Protein AF-A0A4Q6ARC6-F1 (afdb_monomer_lite)

pLDDT: mean 85.33, std 14.85, range [40.41, 97.12]

Sequence (135 aa):
MRYPRLFTILACLGWLQSCDRPECRNTNPIFTQFAPETKEYKTELAKRLRAENPEHLRYWFDKEIPGKAVETYELFVQGDSLCAKIIVDNKSDKTGLGKIGGYSGAELKGAVIRENEDNPSEPFFILEQVTEVID

Radius of gyration: 20.02 Å; chains: 1; bounding box: 41×65×56 Å

Secondary structure (DSSP, 8-state):
--------------------PPP-----HHHHHS-TTSHHHHHHHHHHHHHS-GGG-EEEEEEE-TT-SS-EEEEEEE-SS-EEEEEEEE-SS---TTSSS--TT-EEET-EEEEETT-TTS-EEEEEE-SEEE-

Foldseek 3Di:
DDDDDDDDPDDPPPPPPPLADPDDDAPDVQQVVDDQQDQSNQLVVVVVCVVFDPVQKWKFFAAWDPPDPATKTWIFIDGPRDTHIHIAGEPEPDPDCHPPDDGHRKIQAPWDKDWDPPCPSGTHIYGHYGDDTGD

Structure (mmCIF, N/CA/C/O backbone):
data_AF-A0A4Q6ARC6-F1
#
_entry.id   AF-A0A4Q6ARC6-F1
#
loop_
_atom_site.group_PDB
_atom_site.id
_atom_site.type_symbol
_atom_site.label_atom_id
_atom_site.label_alt_id
_atom_site.label_comp_id
_atom_site.label_asym_id
_atom_site.label_entity_id
_atom_site.label_seq_id
_atom_site.pdbx_PDB_ins_code
_atom_site.Cartn_x
_atom_site.Cartn_y
_atom_site.Cartn_z
_atom_site.occupancy
_atom_site.B_iso_or_equiv
_atom_site.auth_seq_id
_atom_site.auth_comp_id
_atom_site.auth_asym_id
_atom_site.auth_atom_id
_atom_site.pdbx_PDB_model_num
ATOM 1 N N . MET A 1 1 ? -25.111 -52.206 39.559 1.00 40.41 1 MET A N 1
ATOM 2 C CA . MET A 1 1 ? -23.839 -51.507 39.257 1.00 40.41 1 MET A CA 1
ATOM 3 C C . MET A 1 1 ? -23.732 -51.475 37.732 1.00 40.41 1 MET A C 1
ATOM 5 O O . MET A 1 1 ? -23.461 -52.511 37.160 1.00 40.41 1 MET A O 1
ATOM 9 N N . ARG A 1 2 ? -24.227 -50.500 36.959 1.00 51.19 2 ARG A N 1
ATOM 10 C CA . ARG A 1 2 ? -24.161 -49.024 36.959 1.00 51.19 2 ARG A CA 1
ATOM 11 C C . ARG A 1 2 ? -22.772 -48.458 36.659 1.00 51.19 2 ARG A C 1
ATOM 13 O O . ARG A 1 2 ? -22.220 -47.804 37.524 1.00 51.19 2 ARG A O 1
ATOM 20 N N . TYR A 1 3 ? -22.294 -48.656 35.426 1.00 54.53 3 TYR A N 1
ATOM 21 C CA . TYR A 1 3 ? -21.362 -47.736 34.755 1.00 54.53 3 TYR A CA 1
ATOM 22 C C . TYR A 1 3 ? -21.554 -47.797 33.225 1.00 54.53 3 TYR A C 1
ATOM 24 O O . TYR A 1 3 ? -21.028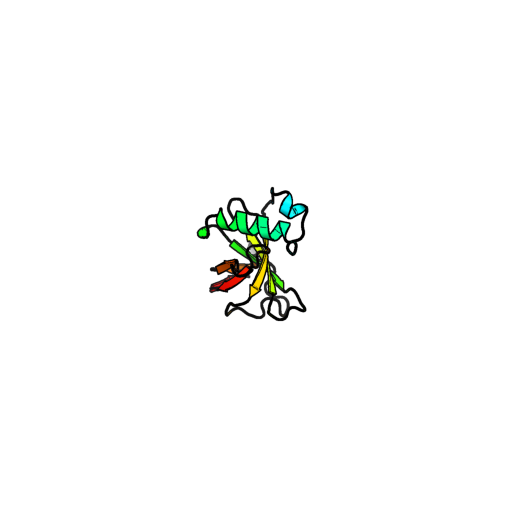 -48.714 32.598 1.00 54.53 3 TYR A O 1
ATOM 32 N N . PRO A 1 4 ? -22.256 -46.851 32.576 1.00 47.06 4 PRO A N 1
ATOM 33 C CA . PRO A 1 4 ? -21.983 -46.575 31.177 1.00 47.06 4 PRO A CA 1
ATOM 34 C C . PRO A 1 4 ? -20.791 -45.611 31.119 1.00 47.06 4 PRO A C 1
ATOM 36 O O . PRO A 1 4 ? -20.892 -44.443 31.489 1.00 47.06 4 PRO A O 1
ATOM 39 N N . ARG A 1 5 ? -19.634 -46.130 30.701 1.00 57.25 5 ARG A N 1
ATOM 40 C CA . ARG A 1 5 ? -18.482 -45.339 30.257 1.00 57.25 5 ARG A CA 1
ATOM 41 C C . ARG A 1 5 ? -18.586 -45.166 28.739 1.00 57.25 5 ARG A C 1
ATOM 43 O O . ARG A 1 5 ? -18.139 -46.025 27.994 1.00 57.25 5 ARG A O 1
ATOM 50 N N . LEU A 1 6 ? -19.182 -44.063 28.309 1.00 49.81 6 LEU A N 1
ATOM 51 C CA . LEU A 1 6 ? -18.950 -43.416 27.013 1.00 49.81 6 LEU A CA 1
ATOM 52 C C . LEU A 1 6 ? -18.900 -41.921 27.361 1.00 49.81 6 LEU A C 1
ATOM 54 O O . LEU A 1 6 ? -19.918 -41.346 27.718 1.00 49.81 6 LEU A O 1
ATOM 58 N N . PHE A 1 7 ? -17.737 -41.326 27.634 1.00 53.84 7 PHE A N 1
ATOM 59 C CA . PHE A 1 7 ? -16.758 -40.873 26.640 1.00 53.84 7 PHE A CA 1
ATOM 60 C C . PHE A 1 7 ? -17.424 -40.156 25.455 1.00 53.84 7 PHE A C 1
ATOM 62 O O . PHE A 1 7 ? -17.442 -40.662 24.342 1.00 53.84 7 PHE A O 1
ATOM 69 N N . THR A 1 8 ? -17.942 -38.951 25.708 1.00 57.62 8 THR A N 1
ATOM 70 C CA . THR A 1 8 ? -18.177 -37.951 24.655 1.00 57.62 8 THR A CA 1
ATOM 71 C C . THR A 1 8 ? -17.611 -36.607 25.110 1.00 57.62 8 THR A C 1
ATOM 73 O O . THR A 1 8 ? -18.322 -35.657 25.419 1.00 57.62 8 THR A O 1
ATOM 76 N N . ILE A 1 9 ? -16.283 -36.571 25.208 1.00 62.00 9 ILE A N 1
ATOM 77 C CA . ILE A 1 9 ? -15.487 -35.352 25.056 1.00 62.00 9 ILE A CA 1
ATOM 78 C C . ILE A 1 9 ? -15.510 -35.044 23.555 1.00 62.00 9 ILE A C 1
ATOM 80 O O . ILE A 1 9 ? -14.896 -35.808 22.822 1.00 62.00 9 ILE A O 1
ATOM 84 N N . LEU A 1 10 ? -16.224 -34.009 23.097 1.00 56.44 10 LEU A N 1
ATOM 85 C CA . LEU A 1 10 ? -15.876 -33.183 21.921 1.00 56.44 10 LEU A CA 1
ATOM 86 C C . LEU A 1 10 ? -17.002 -32.173 21.636 1.00 56.44 10 LEU A C 1
ATOM 88 O O . LEU A 1 10 ? -17.942 -32.447 20.899 1.00 56.44 10 LEU A O 1
ATOM 92 N N . ALA A 1 11 ? -16.904 -30.983 22.217 1.00 55.62 11 ALA A N 1
ATOM 93 C CA . ALA A 1 11 ? -17.652 -29.815 21.748 1.00 55.62 11 ALA A CA 1
ATOM 94 C C . ALA A 1 11 ? -16.790 -28.549 21.864 1.00 55.62 11 A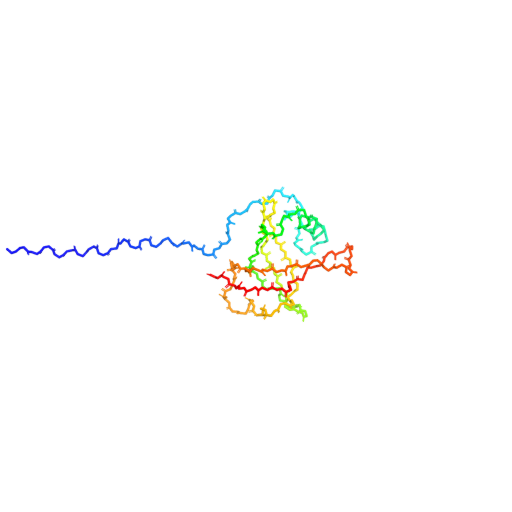LA A C 1
ATOM 96 O O . ALA A 1 11 ? -17.273 -27.481 22.209 1.00 55.62 11 ALA A O 1
ATOM 97 N N . CYS A 1 12 ? -15.494 -28.675 21.568 1.00 53.91 12 CYS A N 1
ATOM 98 C CA . CYS A 1 12 ? -14.674 -27.545 21.146 1.00 53.91 12 CYS A CA 1
ATOM 99 C C . CYS A 1 12 ? -14.614 -27.583 19.618 1.00 53.91 12 CYS A C 1
ATOM 101 O O . CYS A 1 12 ? -13.584 -27.906 19.034 1.00 53.91 12 CYS A O 1
ATOM 103 N N . LEU A 1 13 ? -15.742 -27.294 18.962 1.00 56.22 13 LEU A N 1
ATOM 104 C CA . LEU A 1 13 ? -15.716 -26.797 17.587 1.00 56.22 13 LEU A CA 1
ATOM 105 C C . LEU A 1 13 ? -15.216 -25.358 17.682 1.00 56.22 13 LEU A C 1
ATOM 107 O O . LEU A 1 13 ? -15.994 -24.406 17.693 1.00 56.22 13 LEU A O 1
ATOM 111 N N . GLY A 1 14 ? -13.899 -25.240 17.863 1.00 51.44 14 GLY A N 1
ATOM 112 C CA . GLY A 1 14 ? -13.186 -23.995 17.679 1.00 51.44 14 GLY A CA 1
ATOM 113 C C . GLY A 1 14 ? -13.558 -23.481 16.303 1.00 51.44 14 GLY A C 1
ATOM 114 O O . GLY A 1 14 ? -13.352 -24.158 15.295 1.00 51.44 14 GLY A O 1
ATOM 115 N N . TRP A 1 15 ? -14.179 -22.310 16.283 1.00 50.81 15 TRP A N 1
ATOM 116 C CA . TRP A 1 15 ? -14.254 -21.519 15.079 1.00 50.81 15 TRP A CA 1
ATOM 117 C C . TRP A 1 15 ? -12.808 -21.269 14.675 1.00 50.81 15 TRP A C 1
ATOM 119 O O . TRP A 1 15 ? -12.107 -20.483 15.306 1.00 50.81 15 TRP A O 1
ATOM 129 N N . LEU A 1 16 ? -12.352 -21.997 13.658 1.00 46.94 16 LEU A N 1
ATOM 130 C CA . LEU A 1 16 ? -11.201 -21.623 12.858 1.00 46.94 16 LEU A CA 1
ATOM 131 C C . LEU A 1 16 ? -11.608 -20.326 12.151 1.00 46.94 16 LEU A C 1
ATOM 133 O O . LEU A 1 16 ? -12.024 -20.337 10.996 1.00 46.94 16 LEU A O 1
ATOM 137 N N . GLN A 1 17 ? -11.601 -19.211 12.884 1.00 51.94 17 GLN A N 1
ATOM 138 C CA . GLN A 1 17 ? -11.461 -17.901 12.276 1.00 51.94 17 GLN A CA 1
ATOM 139 C C . GLN A 1 17 ? -10.076 -17.962 11.638 1.00 51.94 17 GLN A C 1
ATOM 141 O O . GLN A 1 17 ? -9.069 -17.804 12.317 1.00 51.94 17 GLN A O 1
ATOM 146 N N . SER A 1 18 ? -10.025 -18.365 10.369 1.00 48.41 18 SER A N 1
ATOM 147 C CA . SER A 1 18 ? -8.836 -18.180 9.552 1.00 48.41 18 SER A CA 1
ATOM 148 C C . SER A 1 18 ? -8.494 -16.699 9.666 1.00 48.41 18 SER A C 1
ATOM 150 O O . SER A 1 18 ? -9.344 -15.875 9.324 1.00 48.41 18 SER A O 1
ATOM 152 N N . CYS A 1 19 ? -7.322 -16.371 10.213 1.00 62.94 19 CYS A N 1
ATOM 153 C CA . CYS A 1 19 ? -6.786 -15.014 10.316 1.00 62.94 19 CYS A CA 1
ATOM 154 C C . CYS A 1 19 ? -6.417 -14.496 8.917 1.00 62.94 19 CYS A C 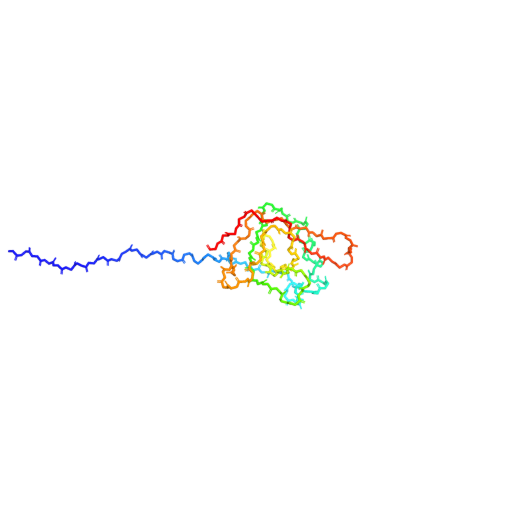1
ATOM 156 O O . CYS A 1 19 ? -5.263 -14.232 8.615 1.00 62.94 19 CYS A O 1
ATOM 158 N N . ASP A 1 20 ? -7.397 -14.429 8.023 1.00 70.81 20 ASP A N 1
ATOM 159 C CA . ASP A 1 20 ? -7.259 -13.809 6.714 1.00 70.81 20 ASP A CA 1
ATOM 160 C C . ASP A 1 20 ? -8.153 -12.569 6.674 1.00 70.81 20 ASP A C 1
ATOM 162 O O . ASP A 1 20 ? -9.074 -12.391 7.482 1.00 70.81 20 ASP A O 1
ATOM 166 N N . ARG A 1 21 ? -7.859 -11.678 5.736 1.00 86.25 21 ARG A N 1
ATOM 167 C CA . ARG A 1 21 ? -8.603 -10.436 5.561 1.00 86.25 21 ARG A CA 1
ATOM 168 C C . ARG A 1 21 ? -10.092 -10.714 5.297 1.00 86.25 21 ARG A C 1
ATOM 170 O O . ARG A 1 21 ? -10.430 -11.710 4.652 1.00 86.25 21 ARG A O 1
ATOM 177 N N . PRO A 1 22 ? -10.994 -9.799 5.689 1.00 86.69 22 PRO A N 1
ATOM 178 C CA . PRO A 1 22 ? -12.394 -9.872 5.291 1.00 86.69 22 PRO A CA 1
ATOM 179 C C . PRO A 1 22 ? -12.544 -9.965 3.768 1.00 86.69 22 PRO A C 1
ATOM 181 O O . PRO A 1 22 ? -11.772 -9.360 3.013 1.00 86.69 22 PRO A O 1
ATOM 184 N N . GLU A 1 23 ? -13.565 -10.688 3.302 1.00 85.44 23 GLU A N 1
ATOM 185 C CA . GLU A 1 23 ? -13.910 -10.677 1.883 1.00 85.44 23 GLU A CA 1
ATOM 186 C C . GLU A 1 23 ? -14.259 -9.248 1.451 1.00 85.44 23 GLU A C 1
ATOM 188 O O . GLU A 1 23 ? -15.188 -8.629 1.971 1.00 85.44 23 GLU A O 1
ATOM 193 N N . CYS A 1 24 ? -13.522 -8.728 0.471 1.00 87.88 24 CYS A N 1
ATOM 194 C CA . CYS A 1 24 ? -13.805 -7.444 -0.152 1.00 87.88 24 CYS A CA 1
ATOM 195 C C . CYS A 1 24 ? -14.009 -7.634 -1.651 1.00 87.88 24 CYS A C 1
ATOM 197 O O . CYS A 1 24 ? -13.353 -8.461 -2.291 1.00 87.88 24 CYS A O 1
ATOM 199 N N . ARG A 1 25 ? -14.920 -6.848 -2.231 1.00 86.44 25 ARG A N 1
ATOM 200 C CA . ARG A 1 25 ? -15.171 -6.859 -3.670 1.00 86.44 25 ARG A CA 1
ATOM 201 C C . ARG A 1 25 ? -14.773 -5.533 -4.285 1.00 86.44 25 ARG A C 1
ATOM 203 O O . ARG A 1 25 ? -15.306 -4.482 -3.948 1.00 86.44 25 ARG A O 1
ATOM 210 N N . ASN A 1 26 ? -13.885 -5.620 -5.259 1.00 84.94 26 ASN A N 1
ATOM 211 C CA . ASN A 1 26 ? -13.498 -4.488 -6.071 1.00 84.94 26 ASN A CA 1
ATOM 212 C C . ASN A 1 26 ? -14.570 -4.178 -7.126 1.00 84.94 26 ASN A C 1
ATOM 214 O O . ASN A 1 26 ? -15.003 -5.066 -7.864 1.00 84.94 26 ASN A O 1
ATOM 218 N N . THR A 1 27 ? -14.997 -2.920 -7.199 1.00 86.94 27 THR A N 1
ATOM 219 C CA . THR A 1 27 ? -15.949 -2.418 -8.203 1.00 86.94 27 THR A CA 1
ATOM 220 C C . THR A 1 27 ? -15.290 -1.509 -9.240 1.00 86.94 27 THR A C 1
ATOM 222 O O . THR A 1 27 ? -15.932 -1.135 -10.221 1.00 86.94 27 THR A O 1
ATOM 225 N N . ASN A 1 28 ? -14.016 -1.155 -9.052 1.00 91.62 28 ASN A N 1
ATOM 226 C CA . ASN A 1 28 ? -13.299 -0.247 -9.929 1.00 91.62 28 ASN A CA 1
ATOM 227 C C . ASN A 1 28 ? -12.694 -1.013 -11.120 1.00 91.62 28 ASN A C 1
ATOM 229 O O . ASN A 1 28 ? -11.812 -1.853 -10.922 1.00 91.62 28 ASN A O 1
ATOM 233 N N . PRO A 1 29 ? -13.111 -0.712 -12.363 1.00 93.38 29 PRO A N 1
ATOM 234 C CA . PRO A 1 29 ? -12.627 -1.418 -13.544 1.00 93.38 29 PRO A CA 1
ATOM 235 C C . PRO A 1 29 ? -11.128 -1.218 -13.806 1.00 93.38 29 PRO A C 1
ATOM 237 O O . PRO A 1 29 ? -10.519 -2.056 -14.460 1.00 93.38 29 PRO A O 1
ATOM 240 N N . ILE A 1 30 ? -10.509 -0.146 -13.298 1.00 95.81 30 ILE A N 1
ATOM 241 C CA . ILE A 1 30 ? -9.062 0.067 -13.453 1.00 95.81 30 ILE A CA 1
ATOM 242 C C . ILE A 1 30 ? -8.282 -1.038 -12.743 1.00 95.81 30 ILE A C 1
ATOM 244 O O . ILE A 1 30 ? -7.347 -1.603 -13.300 1.00 95.81 30 ILE A O 1
ATOM 248 N N . PHE A 1 31 ? -8.710 -1.411 -11.543 1.00 94.31 31 PHE A N 1
ATOM 249 C CA . PHE A 1 31 ? -8.025 -2.424 -10.751 1.00 94.31 31 PHE A CA 1
ATOM 250 C C . PHE A 1 31 ? -8.237 -3.858 -11.263 1.00 94.31 31 PHE A C 1
ATOM 252 O O . PHE A 1 31 ? -7.542 -4.766 -10.819 1.00 94.31 31 PHE A O 1
ATOM 259 N N . THR A 1 32 ? -9.195 -4.077 -12.171 1.00 91.75 32 THR A N 1
ATOM 260 C CA . THR A 1 32 ? -9.395 -5.374 -12.837 1.00 91.75 32 THR A CA 1
ATOM 261 C C . THR A 1 32 ? -8.744 -5.440 -14.216 1.00 91.75 32 THR A C 1
ATOM 263 O O . THR A 1 32 ? -8.438 -6.534 -14.682 1.00 91.75 32 THR A O 1
ATOM 266 N N . GLN A 1 33 ? -8.535 -4.296 -14.874 1.00 95.75 33 GLN A N 1
ATOM 267 C CA . GLN A 1 33 ? -7.933 -4.216 -16.210 1.00 95.75 33 GLN A CA 1
ATOM 268 C C . GLN A 1 33 ? -6.414 -4.060 -16.184 1.00 95.75 33 GLN A C 1
ATOM 270 O O . GLN A 1 33 ? -5.739 -4.532 -17.097 1.00 95.75 33 GLN A O 1
ATOM 275 N N . PHE A 1 34 ? -5.882 -3.389 -15.165 1.00 96.69 34 PHE A N 1
ATOM 276 C CA . PHE A 1 34 ? -4.466 -3.069 -15.061 1.00 96.69 34 PHE A CA 1
ATOM 277 C C . PHE A 1 34 ? -3.819 -3.811 -13.896 1.00 96.69 34 PHE A C 1
ATOM 279 O O . PHE A 1 34 ? -4.449 -4.058 -12.868 1.00 96.69 34 PHE A O 1
ATOM 286 N N . ALA A 1 35 ? -2.547 -4.159 -14.063 1.00 95.06 35 ALA A N 1
ATOM 287 C CA . ALA A 1 35 ? -1.761 -4.777 -13.008 1.00 95.06 35 ALA A CA 1
ATOM 288 C C . ALA A 1 35 ? -1.268 -3.723 -11.991 1.00 95.06 35 ALA A C 1
ATOM 290 O O . ALA A 1 35 ? -1.108 -2.556 -12.363 1.00 95.06 35 ALA A O 1
ATOM 291 N N . PRO A 1 36 ? -1.000 -4.096 -10.723 1.00 94.69 36 PRO A N 1
ATOM 292 C CA . PRO A 1 36 ? -0.607 -3.147 -9.677 1.00 94.69 36 PRO A CA 1
ATOM 293 C C . PRO A 1 36 ? 0.639 -2.300 -9.985 1.00 94.69 36 PRO A C 1
ATOM 295 O O . PRO A 1 36 ? 0.802 -1.202 -9.454 1.00 94.69 36 PRO A O 1
ATOM 298 N N . GLU A 1 37 ? 1.525 -2.794 -10.848 1.00 93.88 37 GLU A N 1
ATOM 299 C CA . GLU A 1 37 ? 2.744 -2.117 -11.275 1.00 93.88 37 GLU A CA 1
ATOM 300 C C . GLU A 1 37 ? 2.544 -1.062 -12.372 1.00 93.88 37 GLU A C 1
ATOM 302 O O . GLU A 1 37 ? 3.475 -0.286 -12.618 1.00 93.88 37 GLU A O 1
ATOM 307 N N . THR A 1 38 ? 1.381 -0.997 -13.032 1.00 95.19 38 THR A N 1
ATOM 308 C CA . THR A 1 38 ? 1.170 -0.022 -14.112 1.00 95.19 38 THR A CA 1
ATOM 309 C C . THR A 1 38 ? 0.878 1.372 -13.570 1.00 95.19 38 THR A C 1
ATOM 311 O O . THR A 1 38 ? 0.394 1.562 -12.451 1.00 95.19 38 THR A O 1
ATOM 314 N N . LYS A 1 39 ? 1.160 2.385 -14.390 1.00 94.12 39 LYS A N 1
ATOM 315 C CA . LYS A 1 39 ? 0.908 3.782 -14.037 1.00 94.12 39 LYS A CA 1
ATOM 316 C C . LYS A 1 39 ? -0.580 4.050 -13.806 1.00 94.12 39 LYS A C 1
ATOM 318 O O . LYS A 1 39 ? -0.927 4.699 -12.827 1.00 94.12 39 LYS A O 1
ATOM 323 N N . GLU A 1 40 ? -1.451 3.539 -14.672 1.00 95.56 40 GLU A N 1
ATOM 324 C CA . GLU A 1 40 ? -2.906 3.715 -14.596 1.00 95.56 40 GLU A CA 1
ATOM 325 C C . GLU A 1 40 ? -3.453 3.201 -13.266 1.00 95.56 40 GLU A C 1
ATOM 327 O O . GLU A 1 40 ? -4.222 3.895 -12.596 1.00 95.56 40 GLU A O 1
ATOM 332 N N . TYR A 1 41 ? -2.997 2.015 -12.860 1.00 96.25 41 TYR A N 1
ATOM 333 C CA . TYR A 1 41 ? -3.370 1.422 -11.589 1.00 96.25 41 TYR A CA 1
ATOM 334 C C . TYR A 1 41 ? -2.904 2.290 -10.416 1.00 96.25 41 TYR A C 1
ATOM 336 O O . TYR A 1 41 ? -3.711 2.652 -9.559 1.00 96.25 41 TYR A O 1
ATOM 344 N N . LYS A 1 42 ? -1.617 2.666 -10.385 1.00 95.38 42 LYS A N 1
ATOM 345 C CA . LYS A 1 42 ? -1.042 3.467 -9.291 1.00 95.38 42 LYS A CA 1
ATOM 346 C C . LYS A 1 42 ? -1.695 4.844 -9.176 1.00 95.38 42 LYS A C 1
ATOM 348 O O . LYS A 1 42 ? -1.967 5.297 -8.068 1.00 95.38 42 LYS A O 1
ATOM 353 N N . THR A 1 43 ? -1.990 5.499 -10.301 1.00 94.75 43 THR A N 1
ATOM 354 C CA . THR A 1 43 ? -2.677 6.798 -10.328 1.00 94.75 43 THR A CA 1
ATOM 355 C C . THR A 1 43 ? -4.094 6.708 -9.772 1.00 94.75 43 THR A C 1
ATOM 357 O O . THR A 1 43 ? -4.473 7.537 -8.941 1.00 94.75 43 THR A O 1
ATOM 360 N N . GLU A 1 44 ? -4.877 5.707 -10.179 1.00 95.19 44 GLU A N 1
ATOM 361 C CA . GLU A 1 44 ? -6.222 5.527 -9.627 1.00 95.19 44 GLU A CA 1
ATOM 362 C C . GLU A 1 44 ? -6.166 5.131 -8.146 1.00 95.19 44 GLU A C 1
ATOM 364 O O . GLU A 1 44 ? -6.944 5.654 -7.349 1.00 95.19 44 GLU A O 1
ATOM 369 N N . LEU A 1 45 ? -5.215 4.283 -7.744 1.00 95.69 45 LEU A N 1
ATOM 370 C CA . LEU A 1 45 ? -5.025 3.914 -6.343 1.00 95.69 45 LEU A CA 1
ATOM 371 C C . LEU A 1 45 ? -4.696 5.134 -5.474 1.00 95.69 45 LEU A C 1
ATOM 373 O O . LEU A 1 45 ? -5.368 5.351 -4.470 1.00 95.69 45 LEU A O 1
ATOM 377 N N . ALA A 1 46 ? -3.734 5.966 -5.880 1.00 94.44 46 ALA A N 1
ATOM 378 C CA . ALA A 1 46 ? -3.380 7.194 -5.165 1.00 94.44 46 ALA A CA 1
ATOM 379 C C . ALA A 1 46 ? -4.594 8.123 -4.999 1.00 94.44 46 ALA A C 1
ATOM 381 O O . ALA A 1 46 ? -4.849 8.656 -3.920 1.00 94.44 46 ALA A O 1
ATOM 382 N N . LYS A 1 47 ? -5.407 8.275 -6.051 1.00 93.81 47 LYS A N 1
ATOM 383 C CA . LYS A 1 47 ? -6.653 9.049 -5.989 1.00 93.81 47 LYS A CA 1
ATOM 384 C C . LYS A 1 47 ? -7.644 8.480 -4.969 1.00 93.81 47 LYS A C 1
ATOM 386 O O . LYS A 1 47 ? -8.263 9.259 -4.250 1.00 93.81 47 LYS A O 1
ATOM 391 N N . ARG A 1 48 ? -7.808 7.154 -4.905 1.00 93.81 48 ARG A N 1
ATOM 392 C CA . ARG A 1 48 ? -8.718 6.502 -3.946 1.00 93.81 48 ARG A CA 1
ATOM 393 C C . ARG A 1 48 ? -8.216 6.616 -2.516 1.00 93.81 48 ARG A C 1
ATOM 395 O O . ARG A 1 48 ? -8.996 6.991 -1.654 1.00 93.81 48 ARG A O 1
ATOM 402 N N . LEU A 1 49 ? -6.924 6.395 -2.289 1.00 93.56 49 LEU A N 1
ATOM 403 C CA . LEU A 1 49 ? -6.308 6.537 -0.969 1.00 93.56 49 LEU A CA 1
ATOM 404 C C . LEU A 1 49 ? -6.481 7.949 -0.397 1.00 93.56 49 LEU A C 1
ATOM 406 O O . LEU A 1 49 ? -6.782 8.088 0.779 1.00 93.56 49 LEU A O 1
ATOM 410 N N . ARG A 1 50 ? -6.363 8.997 -1.226 1.00 91.94 50 ARG A N 1
ATOM 411 C CA . ARG A 1 50 ? -6.598 10.388 -0.790 1.00 91.94 50 ARG A CA 1
ATOM 412 C C . ARG A 1 50 ? -8.064 10.709 -0.483 1.00 91.94 50 ARG A C 1
ATOM 414 O O . ARG A 1 50 ? -8.328 11.690 0.203 1.00 91.94 50 ARG A O 1
ATOM 421 N N . ALA A 1 51 ? -9.004 9.956 -1.052 1.00 92.00 51 ALA A N 1
ATOM 422 C CA . ALA A 1 51 ? -10.438 10.166 -0.854 1.00 92.00 51 ALA A CA 1
ATOM 423 C C . ALA A 1 51 ? -10.998 9.379 0.342 1.00 92.00 51 ALA A C 1
ATOM 425 O O . ALA A 1 51 ? -12.072 9.710 0.838 1.00 92.00 51 ALA A O 1
ATOM 426 N N . GLU A 1 52 ? -10.293 8.335 0.772 1.00 90.12 52 GLU A N 1
ATOM 427 C CA . GLU A 1 52 ? -10.690 7.442 1.856 1.00 90.12 52 GLU A CA 1
ATOM 428 C C . GLU A 1 52 ? -10.284 8.021 3.222 1.00 90.12 52 GLU A C 1
ATOM 430 O O . GLU A 1 52 ? -9.285 8.734 3.334 1.00 90.12 52 GLU A O 1
ATOM 435 N N . ASN A 1 53 ? -11.038 7.704 4.280 1.00 91.00 53 ASN A N 1
ATOM 436 C CA . ASN A 1 53 ? -10.622 8.044 5.639 1.00 91.00 53 ASN A CA 1
ATOM 437 C C . ASN A 1 53 ? -9.423 7.159 6.038 1.00 91.00 53 ASN A C 1
ATOM 439 O O . ASN A 1 53 ? -9.580 5.936 6.075 1.00 91.00 53 ASN A O 1
ATOM 443 N N . PRO A 1 54 ? -8.251 7.725 6.394 1.00 89.38 54 PRO A N 1
ATOM 444 C CA . PRO A 1 54 ? -7.088 6.932 6.782 1.00 89.38 54 PRO A CA 1
ATOM 445 C C . PRO A 1 54 ? -7.346 5.967 7.945 1.00 89.38 54 PRO A C 1
ATOM 447 O O . PRO A 1 54 ? -6.732 4.907 7.995 1.00 89.38 54 PRO A O 1
ATOM 450 N N . GLU A 1 55 ? -8.268 6.299 8.854 1.00 91.25 55 GLU A N 1
ATOM 451 C CA . GLU A 1 55 ? -8.623 5.441 9.995 1.00 91.25 55 GLU A CA 1
ATOM 452 C C . GLU A 1 55 ? -9.382 4.170 9.587 1.00 91.25 55 GLU A C 1
ATOM 454 O O . GLU A 1 55 ? -9.415 3.197 10.340 1.00 91.25 55 GLU A O 1
ATOM 459 N N . HIS A 1 56 ? -9.993 4.167 8.401 1.00 93.12 56 HIS A N 1
ATOM 460 C CA . HIS A 1 56 ? -10.728 3.019 7.866 1.00 93.12 56 HIS A CA 1
ATOM 461 C C . HIS A 1 56 ? -9.850 2.150 6.957 1.00 93.12 56 HIS A C 1
ATOM 463 O O . HIS A 1 56 ? -10.249 1.046 6.588 1.00 93.12 56 HIS A O 1
ATOM 469 N N . LEU A 1 57 ? -8.648 2.622 6.610 1.00 94.88 57 LEU A N 1
ATOM 470 C CA . LEU A 1 57 ? -7.711 1.866 5.795 1.00 94.88 57 LEU A CA 1
ATOM 471 C C . LEU A 1 57 ? -7.057 0.753 6.609 1.00 94.88 57 LEU A C 1
ATOM 473 O O . LEU A 1 57 ? -6.519 0.956 7.699 1.00 94.88 57 LEU A O 1
ATOM 477 N N . ARG A 1 58 ? -7.075 -0.445 6.037 1.00 95.75 58 ARG A N 1
ATOM 478 C CA . ARG A 1 58 ? -6.489 -1.653 6.605 1.00 95.75 58 ARG A CA 1
ATOM 479 C C . ARG A 1 58 ? -5.593 -2.310 5.567 1.00 95.75 58 ARG A C 1
ATOM 481 O O . ARG A 1 58 ? -5.907 -2.298 4.373 1.00 95.75 58 ARG A O 1
ATOM 488 N N . TYR A 1 59 ? -4.485 -2.877 6.032 1.00 95.81 59 TYR A N 1
ATOM 489 C CA . TYR A 1 59 ? -3.446 -3.434 5.177 1.00 95.81 59 TYR A CA 1
ATOM 490 C C . TYR A 1 59 ? -3.094 -4.848 5.611 1.00 95.81 59 TYR A C 1
ATOM 492 O O . TYR A 1 59 ? -2.867 -5.086 6.795 1.00 95.81 59 TYR A O 1
ATOM 500 N N . TRP A 1 60 ? -2.997 -5.762 4.652 1.00 95.38 60 TRP A N 1
ATOM 501 C CA . TRP A 1 60 ? -2.573 -7.138 4.897 1.00 95.38 60 TRP A CA 1
ATOM 502 C C . TRP A 1 60 ? -1.419 -7.496 3.987 1.00 95.38 60 TRP A C 1
ATOM 504 O O . TRP A 1 60 ? -1.429 -7.164 2.802 1.00 95.38 60 TRP A O 1
ATOM 514 N N . PHE A 1 61 ? -0.428 -8.180 4.534 1.00 94.44 61 PHE A N 1
ATOM 515 C CA . PHE A 1 61 ? 0.706 -8.644 3.761 1.00 94.44 61 PHE A CA 1
ATOM 516 C C . PHE A 1 61 ? 0.271 -9.741 2.784 1.00 94.44 61 PHE A C 1
ATOM 518 O O . PHE A 1 61 ? -0.389 -10.702 3.169 1.00 94.44 61 PHE A O 1
ATOM 525 N N . ASP A 1 62 ? 0.621 -9.592 1.506 1.00 93.50 62 ASP A N 1
ATOM 526 C CA . ASP A 1 62 ? 0.414 -10.641 0.504 1.00 93.50 62 ASP A CA 1
ATOM 527 C C . ASP A 1 62 ? 1.716 -11.419 0.315 1.00 93.50 62 ASP A C 1
ATOM 529 O O . ASP A 1 62 ? 1.814 -12.602 0.656 1.00 93.50 62 ASP A O 1
ATOM 533 N N . LYS A 1 63 ? 2.737 -10.720 -0.195 1.00 93.06 63 LYS A N 1
ATOM 534 C CA . LYS A 1 63 ? 4.033 -11.299 -0.557 1.00 93.06 63 LYS A CA 1
ATOM 535 C C . LYS A 1 63 ? 5.131 -10.241 -0.673 1.00 93.06 63 LYS A C 1
ATOM 537 O O . LYS A 1 63 ? 4.874 -9.066 -0.927 1.00 93.06 63 LYS A O 1
ATOM 542 N N . GLU A 1 64 ? 6.376 -10.694 -0.594 1.00 93.38 64 GLU A N 1
ATOM 543 C CA . GLU A 1 64 ? 7.553 -9.912 -0.984 1.00 93.38 64 GLU A CA 1
ATOM 544 C C . GLU A 1 64 ? 7.792 -10.014 -2.500 1.00 93.38 64 GLU A C 1
ATOM 546 O O . GLU A 1 64 ? 7.589 -11.071 -3.103 1.00 93.38 64 GLU A O 1
ATOM 551 N N . ILE A 1 65 ? 8.220 -8.914 -3.124 1.00 92.25 65 ILE A N 1
ATOM 552 C CA . ILE A 1 65 ? 8.591 -8.859 -4.540 1.00 92.25 65 ILE A CA 1
ATOM 553 C C . ILE A 1 65 ? 10.112 -9.061 -4.653 1.00 92.25 65 ILE A C 1
ATOM 555 O O . ILE A 1 65 ? 10.872 -8.137 -4.352 1.00 92.25 65 ILE A O 1
ATOM 559 N N . PRO A 1 66 ? 10.588 -10.241 -5.099 1.00 89.19 66 PRO A N 1
ATOM 560 C CA . PRO A 1 66 ? 12.015 -10.540 -5.142 1.00 89.19 66 PRO A CA 1
ATOM 561 C C . PRO A 1 66 ? 12.749 -9.717 -6.211 1.00 89.19 66 PRO A C 1
ATOM 563 O O . PRO A 1 66 ? 12.171 -9.283 -7.209 1.00 89.19 66 PRO A O 1
ATOM 566 N N . GLY A 1 67 ? 14.063 -9.553 -6.031 1.00 85.81 67 GLY A N 1
ATOM 567 C CA . GLY A 1 67 ? 14.940 -8.915 -7.022 1.00 85.81 67 GLY A CA 1
ATOM 568 C C . GLY A 1 67 ? 14.896 -7.383 -7.034 1.00 85.81 67 GLY A C 1
ATOM 569 O O . GLY A 1 67 ? 15.401 -6.766 -7.972 1.00 85.81 67 GLY A O 1
ATOM 570 N N . LYS A 1 68 ? 14.302 -6.762 -6.011 1.00 87.31 68 LYS A N 1
ATOM 571 C CA . LYS A 1 68 ? 14.342 -5.313 -5.786 1.00 87.31 68 LYS A CA 1
ATOM 572 C C . LYS A 1 68 ? 15.552 -4.928 -4.932 1.00 87.31 68 LYS A C 1
ATOM 574 O O . LYS A 1 68 ? 16.064 -5.733 -4.161 1.00 87.31 68 LYS A O 1
ATOM 579 N N . ALA A 1 69 ? 16.039 -3.698 -5.115 1.00 87.69 69 ALA A N 1
ATOM 580 C CA . ALA A 1 69 ? 17.191 -3.176 -4.373 1.00 87.69 69 ALA A CA 1
ATOM 581 C C . ALA A 1 69 ? 16.873 -2.925 -2.888 1.00 87.69 69 ALA A C 1
ATOM 583 O O . ALA A 1 69 ? 17.771 -2.944 -2.050 1.00 87.69 69 ALA A O 1
ATOM 584 N N . VAL A 1 70 ? 15.597 -2.697 -2.583 1.00 90.56 70 VAL A N 1
ATOM 585 C CA . VAL A 1 70 ? 15.040 -2.565 -1.236 1.00 90.56 70 VAL A CA 1
ATOM 586 C C . VAL A 1 70 ? 13.971 -3.637 -1.034 1.00 90.56 70 VAL A C 1
ATOM 588 O O . VAL A 1 70 ? 13.465 -4.187 -2.012 1.00 90.56 70 VAL A O 1
ATOM 591 N N . GLU A 1 71 ? 13.641 -3.956 0.219 1.00 93.50 71 GLU A N 1
ATOM 592 C CA . GLU A 1 71 ? 12.532 -4.870 0.510 1.00 93.50 71 GLU A CA 1
ATOM 593 C C . GLU A 1 71 ? 11.226 -4.231 0.015 1.00 93.50 71 GLU A C 1
ATOM 595 O O . GLU A 1 71 ? 10.798 -3.197 0.524 1.00 93.50 71 GLU A O 1
ATOM 600 N N . THR A 1 72 ? 10.614 -4.827 -1.006 1.00 95.50 72 THR A N 1
ATOM 601 C CA . THR A 1 72 ? 9.374 -4.338 -1.615 1.00 95.50 72 THR A CA 1
ATOM 602 C C . THR A 1 72 ? 8.271 -5.354 -1.362 1.00 95.50 72 THR A C 1
ATOM 604 O O . THR A 1 72 ? 8.453 -6.549 -1.606 1.00 95.50 72 THR A O 1
ATOM 607 N N . TYR A 1 73 ? 7.111 -4.889 -0.911 1.00 95.44 73 TYR A N 1
ATOM 608 C CA . TYR A 1 73 ? 5.976 -5.742 -0.575 1.00 95.44 73 TYR A CA 1
ATOM 609 C C . TYR A 1 73 ? 4.774 -5.446 -1.463 1.00 95.44 73 TYR A C 1
ATOM 611 O O . TYR A 1 73 ? 4.494 -4.296 -1.791 1.00 95.44 73 TYR A O 1
ATOM 619 N N . GLU A 1 74 ? 4.043 -6.496 -1.817 1.00 95.69 74 GLU A N 1
ATOM 620 C CA . GLU A 1 74 ? 2.661 -6.400 -2.271 1.00 95.69 74 GLU A CA 1
ATOM 621 C C . GLU A 1 74 ? 1.765 -6.609 -1.046 1.00 95.69 74 GLU A C 1
ATOM 623 O O . GLU A 1 74 ? 1.921 -7.584 -0.306 1.00 95.69 74 GLU A O 1
ATOM 628 N N . LEU A 1 75 ? 0.850 -5.673 -0.815 1.00 96.19 75 LEU A N 1
ATOM 629 C CA . LEU A 1 75 ? -0.117 -5.706 0.276 1.00 96.19 75 LEU A CA 1
ATOM 630 C C . LEU A 1 75 ? -1.531 -5.654 -0.299 1.00 96.19 75 LEU A C 1
ATOM 632 O O . LEU A 1 75 ? -1.773 -5.012 -1.322 1.00 96.19 75 LEU A O 1
ATOM 636 N N . PHE A 1 76 ? -2.487 -6.256 0.393 1.00 95.88 76 PHE A N 1
ATOM 637 C CA . PHE A 1 76 ? -3.896 -5.933 0.217 1.00 95.88 76 PHE A CA 1
ATOM 638 C C . PHE A 1 76 ? -4.217 -4.655 0.980 1.00 95.88 76 PHE A C 1
ATOM 640 O O . PHE A 1 76 ? -3.789 -4.496 2.119 1.00 95.88 76 PHE A O 1
ATOM 647 N N . VAL A 1 77 ? -4.996 -3.769 0.366 1.00 96.00 77 VAL A N 1
ATOM 648 C CA . VAL A 1 77 ? -5.553 -2.574 1.000 1.00 96.00 77 VAL A CA 1
ATOM 649 C C . VAL A 1 77 ? -7.073 -2.617 0.916 1.00 96.00 77 VAL A C 1
ATOM 651 O O . VAL A 1 77 ? -7.641 -2.829 -0.162 1.00 96.00 77 VAL A O 1
ATOM 654 N N . GLN A 1 78 ? -7.725 -2.420 2.060 1.00 95.25 78 GLN A N 1
ATOM 655 C CA . GLN A 1 78 ? -9.177 -2.304 2.157 1.00 95.25 78 GLN A CA 1
ATOM 656 C C . GLN A 1 78 ? -9.570 -1.028 2.906 1.00 95.25 78 GLN A C 1
ATOM 658 O O . GLN A 1 78 ? -8.879 -0.622 3.834 1.00 95.25 78 GLN A O 1
ATOM 663 N N . GLY A 1 79 ? -10.676 -0.420 2.491 1.00 92.06 79 GLY A N 1
ATOM 664 C CA . GLY A 1 79 ? -11.365 0.695 3.148 1.00 92.06 79 GLY A CA 1
ATOM 665 C C . GLY A 1 79 ? -12.867 0.602 2.867 1.00 92.06 79 GLY A C 1
ATOM 666 O O . GLY A 1 79 ? -13.321 -0.414 2.337 1.00 92.06 79 GLY A O 1
ATOM 667 N N . ASP A 1 80 ? -13.641 1.653 3.142 1.00 88.31 80 ASP A N 1
ATOM 668 C CA . ASP A 1 80 ? -15.098 1.638 2.938 1.00 88.31 80 ASP A CA 1
ATOM 669 C C . ASP A 1 80 ? -15.456 1.422 1.462 1.00 88.31 80 ASP A C 1
ATOM 671 O O . ASP A 1 80 ? -16.416 0.725 1.128 1.00 88.31 80 ASP A O 1
ATOM 675 N N . SER A 1 81 ? -14.671 2.025 0.564 1.00 86.00 81 SER A N 1
ATOM 676 C CA . SER A 1 81 ? -14.888 1.966 -0.887 1.00 86.00 81 SER A CA 1
ATOM 677 C C . SER A 1 81 ? -13.714 1.377 -1.676 1.00 86.00 81 SER A C 1
ATOM 679 O O . SER A 1 81 ? -13.765 1.288 -2.908 1.00 86.00 81 SER A O 1
ATOM 681 N N . LEU A 1 82 ? -12.653 0.964 -0.978 1.00 93.25 82 LEU A N 1
ATOM 682 C CA . LEU A 1 82 ? -11.400 0.502 -1.563 1.00 93.25 82 LEU A CA 1
ATOM 683 C C . LEU A 1 82 ? -11.186 -0.987 -1.280 1.00 93.25 82 LEU A C 1
ATOM 685 O O . LEU A 1 82 ? -11.288 -1.442 -0.149 1.00 93.25 82 LEU A O 1
ATOM 689 N N . CYS A 1 83 ? -10.861 -1.744 -2.321 1.00 94.06 83 CYS A N 1
ATOM 690 C CA . CYS A 1 83 ? -10.473 -3.149 -2.236 1.00 94.06 83 CYS A CA 1
ATOM 691 C C . CYS A 1 83 ? -9.473 -3.407 -3.359 1.00 94.06 83 CYS A C 1
ATOM 693 O O . CYS A 1 83 ? -9.858 -3.597 -4.514 1.00 94.06 83 CYS A O 1
ATOM 695 N N . ALA A 1 84 ? -8.185 -3.314 -3.049 1.00 96.25 84 ALA A N 1
ATOM 696 C CA . ALA A 1 84 ? -7.126 -3.314 -4.050 1.00 96.25 84 ALA A CA 1
ATOM 697 C C . ALA A 1 84 ? -5.843 -3.947 -3.499 1.00 96.25 84 ALA A C 1
ATOM 699 O O . ALA A 1 84 ? -5.751 -4.297 -2.323 1.00 96.25 84 ALA A O 1
ATOM 700 N N . LYS A 1 85 ? -4.843 -4.089 -4.365 1.00 96.44 85 LYS A N 1
ATOM 701 C CA . LYS A 1 85 ? -3.453 -4.322 -3.966 1.00 96.44 85 LYS A CA 1
ATOM 702 C C . LYS A 1 85 ? -2.641 -3.037 -4.042 1.00 96.44 85 LYS A C 1
ATOM 704 O O . LYS A 1 85 ? -2.929 -2.187 -4.883 1.00 96.44 85 LYS A O 1
ATOM 709 N N . ILE A 1 86 ? -1.613 -2.924 -3.216 1.00 97.12 86 ILE A N 1
ATOM 710 C CA . ILE A 1 86 ? -0.642 -1.832 -3.219 1.00 97.12 86 ILE A CA 1
ATOM 711 C C . ILE A 1 86 ? 0.770 -2.410 -3.169 1.00 97.12 86 ILE A C 1
ATOM 713 O O . ILE A 1 86 ? 1.032 -3.347 -2.420 1.00 97.12 86 ILE A O 1
ATOM 717 N N . ILE A 1 87 ? 1.670 -1.861 -3.983 1.00 97.06 87 ILE A N 1
ATOM 718 C CA . ILE A 1 87 ? 3.094 -2.195 -3.947 1.00 97.06 87 ILE A CA 1
ATOM 719 C C . ILE A 1 87 ? 3.818 -1.081 -3.201 1.00 97.06 87 ILE A C 1
ATOM 721 O O . ILE A 1 87 ? 3.691 0.082 -3.586 1.00 97.06 87 ILE A O 1
ATOM 725 N N . VAL A 1 88 ? 4.574 -1.440 -2.165 1.00 96.88 88 VAL A N 1
ATOM 726 C CA . VAL A 1 88 ? 5.302 -0.498 -1.309 1.00 96.88 88 VAL A CA 1
ATOM 727 C C . VAL A 1 88 ? 6.773 -0.860 -1.188 1.00 96.88 88 VAL A C 1
ATOM 729 O O . VAL A 1 88 ? 7.105 -2.036 -1.049 1.00 96.88 88 VAL A O 1
ATOM 732 N N . ASP A 1 89 ? 7.646 0.144 -1.151 1.00 95.94 89 ASP A N 1
ATOM 733 C CA . ASP A 1 89 ? 8.991 -0.048 -0.602 1.00 95.94 89 ASP A CA 1
ATOM 734 C C . ASP A 1 89 ? 8.925 0.044 0.917 1.00 95.94 89 ASP A C 1
ATOM 736 O O . ASP A 1 89 ? 8.371 0.990 1.487 1.00 95.94 89 ASP A O 1
ATOM 740 N N . ASN A 1 90 ? 9.513 -0.941 1.577 1.00 95.38 90 ASN A N 1
ATOM 741 C CA . ASN A 1 90 ? 9.586 -0.994 3.018 1.00 95.38 90 ASN A CA 1
ATOM 742 C C . ASN A 1 90 ? 10.714 -0.096 3.533 1.00 95.38 90 ASN A C 1
ATOM 744 O O . ASN A 1 90 ? 11.896 -0.389 3.348 1.00 95.38 90 ASN A O 1
ATOM 748 N N . LYS A 1 91 ? 10.341 0.986 4.217 1.00 95.25 91 LYS A N 1
ATOM 749 C CA . LYS A 1 91 ? 11.252 1.825 5.008 1.00 95.25 91 LYS A CA 1
ATOM 750 C C . LYS A 1 91 ? 10.969 1.742 6.511 1.00 95.25 91 LYS A C 1
ATOM 752 O O . LYS A 1 91 ? 11.576 2.486 7.278 1.00 95.25 91 LYS A O 1
ATOM 757 N N . SER A 1 92 ? 10.060 0.860 6.922 1.00 94.06 92 SER A N 1
ATOM 758 C CA . SER A 1 92 ? 9.741 0.631 8.328 1.00 94.06 92 SER A CA 1
ATOM 759 C C . SER A 1 92 ? 10.818 -0.200 9.031 1.00 94.06 92 SER A C 1
ATOM 761 O O . SER A 1 92 ? 11.714 -0.769 8.405 1.00 94.06 92 SER A O 1
ATOM 763 N N . ASP A 1 93 ? 10.710 -0.308 10.354 1.00 92.75 93 ASP A N 1
ATOM 764 C CA . ASP A 1 93 ? 11.532 -1.204 11.169 1.00 92.75 93 ASP A CA 1
ATOM 765 C C . ASP A 1 93 ? 11.155 -2.690 10.997 1.00 92.75 93 ASP A C 1
ATOM 767 O O . ASP A 1 93 ? 11.934 -3.572 11.368 1.00 92.75 93 ASP A O 1
ATOM 771 N N . LYS A 1 94 ? 9.977 -2.994 10.428 1.00 90.62 94 LYS A N 1
ATOM 772 C CA . LYS A 1 94 ? 9.491 -4.364 10.207 1.00 90.62 94 LYS A CA 1
ATOM 773 C C . LYS A 1 94 ? 10.008 -4.916 8.883 1.00 90.62 94 LYS A C 1
ATOM 775 O O . LYS A 1 94 ? 9.382 -4.780 7.834 1.00 90.62 94 LYS A O 1
ATOM 780 N N . THR A 1 95 ? 11.173 -5.547 8.938 1.00 90.44 95 THR A N 1
ATOM 781 C CA . THR A 1 95 ? 11.845 -6.167 7.784 1.00 90.44 95 THR A CA 1
ATOM 782 C C . THR A 1 95 ? 11.647 -7.679 7.747 1.00 90.44 95 THR A C 1
ATOM 784 O O . THR A 1 95 ? 11.267 -8.297 8.741 1.00 90.44 95 THR A O 1
ATOM 787 N N . GLY A 1 96 ? 11.903 -8.290 6.589 1.00 87.31 96 GLY A N 1
ATOM 788 C CA . GLY A 1 96 ? 11.903 -9.746 6.436 1.00 87.31 96 GLY A CA 1
ATOM 789 C C . GLY A 1 96 ? 10.528 -10.413 6.516 1.00 87.31 96 GLY A C 1
ATOM 790 O O . GLY A 1 96 ? 10.466 -11.613 6.776 1.00 87.31 96 GLY A O 1
ATOM 791 N N . LEU A 1 97 ? 9.440 -9.680 6.255 1.00 85.25 97 LEU A N 1
ATOM 792 C CA . LEU A 1 97 ? 8.076 -10.232 6.275 1.00 85.25 97 LEU A CA 1
ATOM 793 C C . LEU A 1 97 ? 7.874 -11.355 5.236 1.00 85.25 97 LEU A C 1
ATOM 795 O O . LEU A 1 97 ? 7.062 -12.253 5.440 1.00 85.25 97 LEU A O 1
ATOM 799 N N . GLY A 1 98 ? 8.637 -11.349 4.137 1.00 79.19 98 GLY A N 1
ATOM 800 C CA . GLY A 1 98 ? 8.606 -12.400 3.115 1.00 79.19 98 GLY A CA 1
ATOM 801 C C . GLY A 1 98 ? 9.544 -13.585 3.363 1.00 79.19 98 GLY A C 1
ATOM 802 O O . GLY A 1 98 ? 9.529 -14.550 2.594 1.00 79.19 98 GLY A O 1
ATOM 803 N N . LYS A 1 99 ? 10.362 -13.560 4.424 1.00 76.75 99 LYS A N 1
ATOM 804 C CA . LYS A 1 99 ? 11.355 -14.610 4.687 1.00 76.75 99 LYS A CA 1
ATOM 805 C C . LYS A 1 99 ? 10.710 -15.764 5.463 1.00 76.75 99 LYS A C 1
ATOM 807 O O . LYS A 1 99 ? 10.487 -15.669 6.660 1.00 76.75 99 LYS A O 1
ATOM 812 N N . ILE A 1 100 ? 10.479 -16.875 4.755 1.00 54.75 100 ILE A N 1
ATOM 813 C CA . ILE A 1 100 ? 10.014 -18.185 5.257 1.00 54.75 100 ILE A CA 1
ATOM 814 C C . ILE A 1 100 ? 8.619 -18.139 5.918 1.00 54.75 100 ILE A C 1
ATOM 816 O O . ILE A 1 100 ? 8.485 -18.022 7.128 1.00 54.75 100 ILE A O 1
ATOM 820 N N . GLY A 1 101 ? 7.575 -18.333 5.104 1.00 59.62 101 GLY A N 1
ATOM 821 C CA . GLY A 1 101 ? 6.307 -18.968 5.503 1.00 59.62 101 GLY A CA 1
ATOM 822 C C . GLY A 1 101 ? 5.403 -18.292 6.548 1.00 59.62 101 GLY A C 1
ATOM 823 O O . GLY A 1 101 ? 4.476 -18.961 6.988 1.00 59.62 101 GLY A O 1
ATOM 824 N N . GLY A 1 102 ? 5.639 -17.043 6.961 1.00 65.38 102 GLY A N 1
ATOM 825 C CA . GLY A 1 102 ? 5.002 -16.508 8.177 1.00 65.38 102 GLY A CA 1
ATOM 826 C C . GLY A 1 102 ? 3.758 -15.633 8.013 1.00 65.38 102 GLY A C 1
ATOM 827 O O . GLY A 1 102 ? 2.831 -15.782 8.792 1.00 65.38 102 GLY A O 1
ATOM 828 N N . TYR A 1 103 ? 3.722 -14.712 7.043 1.00 79.75 103 TYR A N 1
ATOM 829 C CA . TYR A 1 103 ? 2.841 -13.537 7.187 1.00 79.75 103 TYR A CA 1
ATOM 830 C C . TYR A 1 103 ? 1.877 -13.280 6.029 1.00 79.75 103 TYR A C 1
ATOM 832 O O . TYR A 1 103 ? 1.251 -12.227 5.987 1.00 79.75 103 TYR A O 1
ATOM 840 N N . SER A 1 104 ? 1.744 -14.193 5.062 1.00 85.62 104 SER A N 1
ATOM 841 C CA . SER A 1 104 ? 0.723 -14.009 4.019 1.00 85.62 104 SER A CA 1
ATOM 842 C C . SER A 1 104 ? -0.667 -14.047 4.656 1.00 85.62 104 SER A C 1
ATOM 844 O O . SER A 1 104 ? -0.982 -14.990 5.375 1.00 85.62 104 SER A O 1
ATOM 846 N N . GLY A 1 105 ? -1.465 -13.007 4.423 1.00 87.62 105 GLY A N 1
ATOM 847 C CA . GLY A 1 105 ? -2.752 -12.802 5.089 1.00 87.62 105 GLY A CA 1
ATOM 848 C C . GLY A 1 105 ? -2.662 -12.060 6.426 1.00 87.62 105 GLY A C 1
ATOM 849 O O . GLY A 1 105 ? -3.699 -11.644 6.931 1.00 87.62 105 GLY A O 1
ATOM 850 N N . ALA A 1 106 ? -1.461 -11.809 6.961 1.00 91.44 106 ALA A N 1
ATOM 851 C CA . ALA A 1 106 ? -1.287 -11.117 8.234 1.00 91.44 106 ALA A CA 1
ATOM 852 C C . ALA A 1 106 ? -1.614 -9.624 8.114 1.00 91.44 106 ALA A C 1
ATOM 854 O O . ALA A 1 106 ? -1.198 -8.949 7.166 1.00 91.44 106 ALA A O 1
ATOM 855 N N . GLU A 1 107 ? -2.328 -9.086 9.097 1.00 94.06 107 GLU A N 1
ATOM 856 C CA . GLU A 1 107 ? -2.647 -7.664 9.152 1.00 94.06 107 GLU A CA 1
ATOM 857 C C . GLU A 1 107 ? -1.438 -6.853 9.635 1.00 94.06 107 GLU A C 1
ATOM 859 O O . GLU A 1 107 ? -0.839 -7.146 10.670 1.00 94.06 107 GLU A O 1
ATOM 864 N N . LEU A 1 108 ? -1.110 -5.781 8.914 1.00 94.81 108 LEU A N 1
ATOM 865 C CA . LEU A 1 108 ? -0.096 -4.806 9.308 1.00 94.81 108 LEU A CA 1
ATOM 866 C C . LEU A 1 108 ? -0.766 -3.682 10.103 1.00 94.81 108 LEU A C 1
ATOM 868 O O . LEU A 1 108 ? -1.152 -2.637 9.570 1.00 94.81 108 LEU A O 1
ATOM 872 N N . LYS A 1 109 ? -0.942 -3.901 11.403 1.00 94.38 109 LYS A N 1
ATOM 873 C CA . LYS A 1 109 ? -1.655 -2.968 12.273 1.00 94.38 109 LYS A CA 1
ATOM 874 C C . LYS A 1 109 ? -0.832 -1.712 12.541 1.00 94.38 109 LYS A C 1
ATOM 876 O O . LYS A 1 109 ? 0.363 -1.755 12.847 1.00 94.38 109 LYS A O 1
ATOM 881 N N . GLY A 1 110 ? -1.505 -0.565 12.444 1.00 94.25 110 GLY A N 1
ATOM 882 C CA . GLY A 1 110 ? -0.860 0.744 12.530 1.00 94.25 110 GLY A CA 1
ATOM 883 C C . GLY A 1 110 ? 0.117 0.987 11.379 1.00 94.25 110 GLY A C 1
ATOM 884 O O . GLY A 1 110 ? 1.121 1.668 11.582 1.00 94.25 110 GLY A O 1
ATOM 885 N N . ALA A 1 111 ? -0.136 0.379 10.213 1.00 95.56 111 ALA A N 1
ATOM 886 C CA . ALA A 1 111 ? 0.644 0.638 9.017 1.00 95.56 111 ALA A CA 1
ATOM 887 C C . ALA A 1 111 ? 0.438 2.077 8.533 1.00 95.56 111 ALA A C 1
ATOM 889 O O . ALA A 1 111 ? -0.693 2.518 8.325 1.00 95.56 111 ALA A O 1
ATOM 890 N N . VAL A 1 112 ? 1.540 2.792 8.321 1.00 95.31 112 VAL A N 1
ATOM 891 C CA . VAL A 1 112 ? 1.542 4.125 7.709 1.00 95.31 112 VAL A CA 1
ATOM 892 C C . VAL A 1 112 ? 2.169 4.003 6.333 1.00 95.31 112 VAL A C 1
ATOM 894 O O . VAL A 1 112 ? 3.359 3.704 6.211 1.00 95.31 112 VAL A O 1
ATOM 897 N N . ILE A 1 113 ? 1.359 4.232 5.301 1.00 95.50 113 ILE A N 1
ATOM 898 C CA . ILE A 1 113 ? 1.805 4.248 3.911 1.00 95.50 113 ILE A CA 1
ATOM 899 C C . ILE A 1 113 ? 1.694 5.667 3.374 1.00 95.50 113 ILE A C 1
ATOM 901 O O . ILE A 1 113 ? 0.650 6.308 3.504 1.00 95.50 113 ILE A O 1
ATOM 905 N N . ARG A 1 114 ? 2.765 6.142 2.741 1.00 93.69 114 ARG A N 1
ATOM 906 C CA . ARG A 1 114 ? 2.791 7.432 2.052 1.00 93.69 114 ARG A CA 1
ATOM 907 C C . ARG A 1 114 ? 3.024 7.260 0.570 1.00 93.69 114 ARG A C 1
ATOM 909 O O . ARG A 1 114 ? 3.743 6.363 0.140 1.00 93.69 114 ARG A O 1
ATOM 916 N N . GLU A 1 115 ? 2.437 8.157 -0.201 1.00 92.56 115 GLU A N 1
ATOM 917 C CA . GLU A 1 115 ? 2.830 8.364 -1.586 1.00 92.56 115 GLU A CA 1
ATOM 918 C C . GLU A 1 115 ? 4.105 9.211 -1.625 1.00 92.56 115 GLU A C 1
ATOM 920 O O . GLU A 1 115 ? 4.237 10.178 -0.875 1.00 92.56 115 GLU A O 1
ATOM 925 N N . ASN A 1 116 ? 5.050 8.844 -2.485 1.00 87.12 116 ASN A N 1
ATOM 926 C CA . ASN A 1 116 ? 6.218 9.659 -2.761 1.00 87.12 116 ASN A CA 1
ATOM 927 C C . ASN A 1 116 ? 5.844 10.783 -3.742 1.00 87.12 116 ASN A C 1
ATOM 929 O O . ASN A 1 116 ? 5.405 10.522 -4.863 1.00 87.12 116 ASN A O 1
ATOM 933 N N . GLU A 1 117 ? 6.061 12.028 -3.324 1.00 81.06 117 GLU A N 1
ATOM 934 C CA . GLU A 1 117 ? 5.765 13.235 -4.098 1.00 81.06 117 GLU A CA 1
ATOM 935 C C . GLU A 1 117 ? 6.873 13.615 -5.101 1.00 81.06 117 GLU A C 1
ATOM 937 O O . GLU A 1 117 ? 6.665 14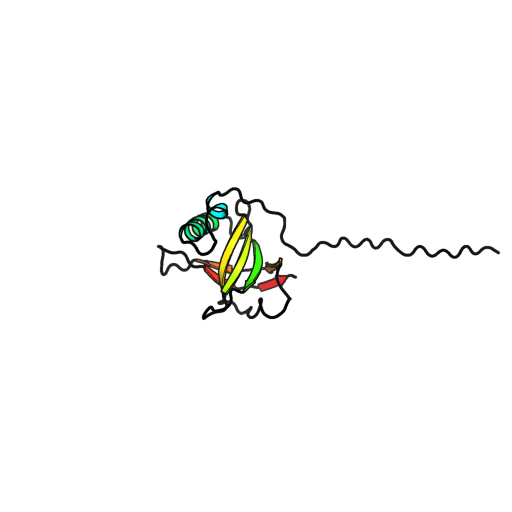.501 -5.929 1.00 81.06 117 GLU A O 1
ATOM 942 N N . ASP A 1 118 ? 8.022 12.927 -5.087 1.00 82.75 118 ASP A N 1
ATOM 943 C CA . ASP A 1 118 ? 9.171 13.206 -5.965 1.00 82.75 118 ASP A CA 1
ATOM 944 C C . ASP A 1 118 ? 8.833 13.058 -7.461 1.00 82.75 118 ASP A C 1
ATOM 946 O O . ASP A 1 118 ? 9.426 13.721 -8.315 1.00 82.75 118 ASP A O 1
ATOM 950 N N . ASN A 1 119 ? 7.883 12.178 -7.800 1.00 79.56 119 ASN A N 1
ATOM 951 C CA . ASN A 1 119 ? 7.436 11.950 -9.172 1.00 79.56 119 ASN A CA 1
ATOM 952 C C . ASN A 1 119 ? 5.900 11.879 -9.257 1.00 79.56 119 ASN A C 1
ATOM 954 O O . ASN A 1 119 ? 5.324 10.791 -9.315 1.00 79.56 119 ASN A O 1
ATOM 958 N N . PRO A 1 120 ? 5.206 13.026 -9.355 1.00 73.75 120 PRO A N 1
ATOM 959 C CA . PRO A 1 120 ? 3.742 13.058 -9.394 1.00 73.75 120 PRO A CA 1
ATOM 960 C C . PRO A 1 120 ? 3.150 12.403 -10.654 1.00 73.75 120 PRO A C 1
ATOM 962 O O . PRO A 1 120 ? 1.955 12.118 -10.707 1.00 73.75 120 PRO A O 1
ATOM 965 N N . SER A 1 121 ? 3.965 12.167 -11.690 1.00 79.19 121 SER A N 1
ATOM 966 C CA . SER A 1 121 ? 3.530 11.506 -12.926 1.00 79.19 121 SER A CA 1
ATOM 967 C C . SER A 1 121 ? 3.524 9.983 -12.831 1.00 79.19 121 SER A C 1
ATOM 969 O O . SER A 1 121 ? 2.940 9.339 -13.704 1.00 79.19 121 SER A O 1
ATOM 971 N N . GLU A 1 122 ? 4.168 9.408 -11.820 1.00 85.69 122 GLU A N 1
ATOM 972 C CA . GLU A 1 122 ? 4.176 7.975 -11.563 1.00 85.69 122 GLU A CA 1
ATOM 973 C C . GLU A 1 122 ? 4.208 7.735 -10.048 1.00 85.69 122 GLU A C 1
ATOM 975 O O . GLU A 1 122 ? 5.289 7.693 -9.457 1.00 85.69 122 GLU A O 1
ATOM 980 N N . PRO A 1 123 ? 3.030 7.585 -9.413 1.00 89.94 123 PRO A N 1
ATOM 981 C CA . PRO A 1 123 ? 2.954 7.412 -7.973 1.00 89.94 123 PRO A CA 1
ATOM 982 C C . PRO A 1 123 ? 3.748 6.197 -7.518 1.00 89.94 123 PRO A C 1
ATOM 984 O O . PRO A 1 123 ? 3.689 5.124 -8.124 1.00 89.94 123 PRO A O 1
ATOM 987 N N . PHE A 1 124 ? 4.456 6.368 -6.415 1.00 92.06 124 PHE A N 1
ATOM 988 C CA . PHE A 1 124 ? 5.189 5.314 -5.741 1.00 92.06 124 PHE A CA 1
ATOM 989 C C . PHE A 1 124 ? 4.833 5.338 -4.254 1.00 92.06 124 PHE A C 1
ATOM 991 O O . PHE A 1 124 ? 4.585 6.414 -3.718 1.00 92.06 124 PHE A O 1
ATOM 998 N N . PHE A 1 125 ? 4.787 4.186 -3.585 1.00 95.94 125 PHE A N 1
ATOM 999 C CA . PHE A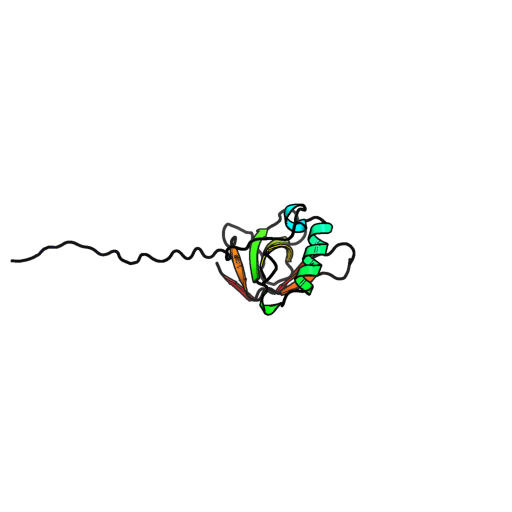 1 125 ? 4.306 4.098 -2.206 1.00 95.94 125 PHE A CA 1
ATOM 1000 C C . PHE A 1 125 ? 5.381 3.566 -1.262 1.00 95.94 125 PHE A C 1
ATOM 1002 O O . PHE A 1 125 ? 6.135 2.655 -1.594 1.00 95.94 125 PHE A O 1
ATOM 1009 N N . ILE A 1 126 ? 5.441 4.136 -0.066 1.00 96.38 126 ILE A N 1
ATOM 1010 C CA . ILE A 1 126 ? 6.434 3.826 0.957 1.00 96.38 126 ILE A CA 1
ATOM 1011 C C . ILE A 1 126 ? 5.696 3.379 2.210 1.00 96.38 126 ILE A C 1
ATOM 1013 O O . ILE A 1 126 ? 4.849 4.111 2.718 1.00 96.38 126 ILE A O 1
ATOM 1017 N N . LEU A 1 127 ? 6.049 2.204 2.725 1.00 96.56 127 LEU A N 1
ATOM 1018 C CA . LEU A 1 127 ? 5.641 1.757 4.051 1.00 96.56 127 LEU A CA 1
ATOM 1019 C C . LEU A 1 127 ? 6.626 2.321 5.076 1.00 96.56 127 LEU A C 1
ATOM 1021 O O . LEU A 1 127 ? 7.781 1.899 5.127 1.00 96.56 127 LEU A O 1
ATOM 1025 N N . GLU A 1 128 ? 6.183 3.291 5.869 1.00 95.62 12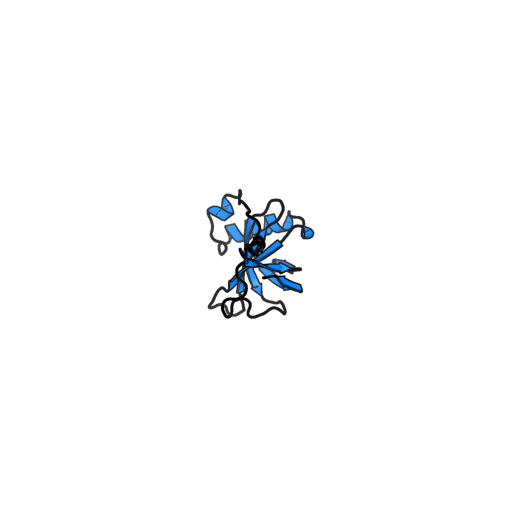8 GLU A N 1
ATOM 1026 C CA . GLU A 1 128 ? 7.035 4.006 6.828 1.00 95.62 128 GLU A CA 1
ATOM 1027 C C . GLU A 1 128 ? 7.001 3.400 8.224 1.00 95.62 128 GLU A C 1
ATOM 1029 O O . GLU A 1 128 ? 7.996 3.424 8.943 1.00 95.62 128 GLU A O 1
ATOM 1034 N N . GLN A 1 129 ? 5.853 2.865 8.621 1.00 95.69 129 GLN A N 1
ATOM 1035 C CA . GLN A 1 129 ? 5.642 2.365 9.969 1.00 95.69 129 GLN A CA 1
ATOM 1036 C C . GLN A 1 129 ? 4.741 1.144 9.917 1.00 95.69 129 GLN A C 1
ATOM 1038 O O . GLN A 1 129 ? 3.809 1.109 9.121 1.00 95.69 129 GLN A O 1
ATOM 1043 N N . VAL A 1 130 ? 5.005 0.180 10.795 1.00 95.38 130 VAL A N 1
ATOM 1044 C CA . VAL A 1 130 ? 4.088 -0.895 11.175 1.00 95.38 130 VAL A CA 1
ATOM 1045 C C . VAL A 1 130 ? 4.244 -1.072 12.677 1.00 95.38 130 VAL A C 1
ATOM 1047 O O . VAL A 1 130 ? 5.353 -1.260 13.173 1.00 95.38 130 VAL A O 1
ATOM 1050 N N . THR A 1 131 ? 3.146 -0.985 13.419 1.00 93.94 131 THR A N 1
ATOM 1051 C CA . THR A 1 131 ? 3.206 -1.120 14.880 1.00 93.94 131 THR A CA 1
ATOM 1052 C C . THR A 1 131 ? 3.310 -2.590 15.271 1.00 93.94 131 THR A C 1
ATOM 1054 O O . THR A 1 131 ? 4.140 -2.967 16.097 1.00 93.94 131 THR A O 1
ATOM 1057 N N . GLU A 1 132 ? 2.480 -3.422 14.651 1.00 92.31 132 GLU A N 1
ATOM 1058 C CA . GLU A 1 132 ? 2.300 -4.828 14.994 1.00 92.31 132 GLU A CA 1
ATOM 1059 C C . GLU A 1 132 ? 1.919 -5.613 13.733 1.00 92.31 132 GLU A C 1
ATOM 1061 O O . GLU A 1 132 ? 1.250 -5.077 12.848 1.00 92.31 132 GLU A O 1
ATOM 1066 N N . VAL A 1 133 ? 2.352 -6.870 13.653 1.00 90.69 133 VAL A N 1
ATOM 1067 C CA . VAL A 1 133 ? 1.925 -7.819 12.620 1.00 90.69 133 VAL A CA 1
ATOM 1068 C C . VAL A 1 133 ? 1.030 -8.842 13.307 1.00 90.69 133 VAL A C 1
ATOM 1070 O O . VAL A 1 133 ? 1.442 -9.406 14.318 1.00 90.69 133 VAL A O 1
ATOM 1073 N N . ILE A 1 134 ? -0.188 -9.026 12.801 1.00 87.56 134 ILE A N 1
ATOM 1074 C CA . ILE A 1 134 ? -1.184 -9.947 13.365 1.00 87.56 134 ILE A CA 1
ATOM 1075 C C . ILE A 1 134 ? -1.384 -11.093 12.376 1.00 87.56 134 ILE A C 1
ATOM 1077 O O . ILE A 1 134 ? -1.906 -10.845 11.289 1.00 87.56 134 ILE A O 1
ATOM 1081 N N . ASP A 1 135 ? -0.966 -12.302 12.748 1.00 77.31 135 ASP A N 1
ATOM 1082 C CA . ASP A 1 135 ? -1.058 -13.542 11.963 1.00 77.31 135 ASP A CA 1
ATOM 1083 C C . ASP A 1 135 ? -2.112 -14.542 12.486 1.00 77.31 135 ASP A C 1
ATOM 1085 O O . ASP A 1 135 ? -2.645 -14.374 13.612 1.00 77.31 135 ASP A O 1
#